Protein AF-A0A8C1VIX5-F1 (afdb_monomer_lite)

Sequence (78 aa):
QSMKFIPSSPVTKKPGETLNLSCKGSGFDFGQYGMHWIRHKTVYAKSVEGRIEITRDNSNSMVYLKLSGLTTEDTAVY

Secondary structure (DSSP, 8-state):
-EEEEESSSPPP--TTPPEEEEEEEESS-GGGS------SSS--TTTTTTTEEEEEETTTTEEEEEE-S--GGG----

Radius of gyration: 13.14 Å; chains: 1; bounding box: 31×24×32 Å

InterPro domains:
  IPR007110 Immunoglobulin-like domain [PS50835] (1-78)
  IPR013106 Immunoglobulin V-set domain [SM00406] (18-78)
  IPR013783 Immunoglobulin-like fold [G3DSA:2.60.40.10] (1-40)
  IPR013783 Immunoglobulin-like fold [G3DSA:2.60.40.10] (41-78)
  IPR036179 Immunoglobulin-like domain superfamily [SSF48726] (7-78)
  IPR050199 Immunoglobulin Heavy Variable [PTHR23266] (4-78)

pLDDT: mean 77.98, std 10.04, range [49.69, 88.81]

Organism: Cyprinus carpio (NCBI:txid7962)

Foldseek 3Di:
DDKDKPPNDDDDDDAQAKDKIKIF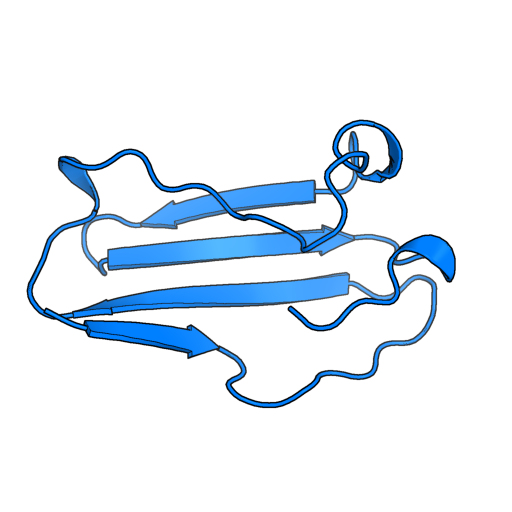DDPDFCVVDDDDDDFPPHPCCVVQPPQWDWDADRVRRMIMIMGGRDDPVNDGGD

Structure (mmCIF, N/CA/C/O backbone):
data_AF-A0A8C1VIX5-F1
#
_entry.id   AF-A0A8C1VIX5-F1
#
loop_
_atom_site.group_PDB
_atom_site.id
_atom_site.type_symbol
_atom_site.label_atom_id
_atom_site.label_alt_id
_atom_site.label_comp_id
_atom_site.label_asym_id
_atom_site.label_entity_id
_atom_site.label_seq_id
_atom_site.pdbx_PDB_ins_code
_atom_site.Cartn_x
_atom_site.Cartn_y
_atom_site.Cartn_z
_atom_site.occupancy
_atom_site.B_iso_or_equiv
_atom_site.auth_seq_id
_atom_site.auth_comp_id
_atom_site.auth_asym_id
_atom_site.auth_atom_id
_atom_site.pdbx_PDB_model_num
ATOM 1 N N . GLN A 1 1 ? 11.004 -7.440 -17.106 1.00 73.75 1 GLN A N 1
ATOM 2 C CA . GLN A 1 1 ? 10.228 -6.495 -16.280 1.00 73.75 1 GLN A CA 1
ATOM 3 C C . GLN A 1 1 ? 9.408 -7.303 -15.275 1.00 73.75 1 GLN A C 1
ATOM 5 O O . GLN A 1 1 ? 8.756 -8.244 -15.707 1.00 73.75 1 GLN A O 1
ATOM 10 N N . SER A 1 2 ? 9.479 -7.040 -13.966 1.00 80.56 2 SER A N 1
ATOM 11 C CA . SER A 1 2 ? 8.698 -7.773 -12.947 1.00 80.56 2 SER A CA 1
ATOM 12 C C . SER A 1 2 ? 8.232 -6.866 -11.807 1.00 80.56 2 SER A C 1
ATOM 14 O O . SER A 1 2 ? 8.899 -5.884 -11.493 1.00 80.56 2 SER A O 1
ATOM 16 N N . MET A 1 3 ? 7.091 -7.189 -11.191 1.00 82.25 3 MET A N 1
ATOM 17 C CA . MET A 1 3 ? 6.598 -6.529 -9.977 1.00 82.25 3 MET A CA 1
ATOM 18 C C . MET A 1 3 ? 6.573 -7.509 -8.809 1.00 82.25 3 MET A C 1
ATOM 20 O O . MET A 1 3 ? 6.207 -8.672 -8.976 1.00 82.25 3 MET A O 1
ATOM 24 N N . LYS A 1 4 ? 6.964 -7.036 -7.626 1.00 86.50 4 LYS A N 1
ATOM 25 C CA . LYS A 1 4 ? 6.932 -7.796 -6.374 1.00 86.50 4 LYS A CA 1
ATOM 26 C C . LYS A 1 4 ? 6.177 -7.009 -5.312 1.00 86.50 4 LYS A C 1
ATOM 28 O O . LYS A 1 4 ? 6.557 -5.880 -5.012 1.00 86.50 4 LYS A O 1
ATOM 33 N N . PHE A 1 5 ? 5.157 -7.626 -4.727 1.00 83.25 5 PHE A N 1
ATOM 34 C CA . PHE A 1 5 ? 4.436 -7.083 -3.580 1.00 83.25 5 PHE A CA 1
ATOM 35 C C . PHE A 1 5 ? 5.132 -7.476 -2.281 1.00 83.25 5 PHE A C 1
ATOM 37 O O . PHE A 1 5 ? 5.634 -8.593 -2.136 1.00 83.25 5 PHE A O 1
ATOM 44 N N . ILE A 1 6 ? 5.190 -6.530 -1.353 1.00 87.19 6 ILE A N 1
ATOM 45 C CA . ILE A 1 6 ? 5.790 -6.686 -0.039 1.00 87.19 6 ILE A CA 1
ATOM 46 C C . ILE A 1 6 ? 4.755 -6.227 0.991 1.00 87.19 6 ILE A C 1
ATOM 48 O O . ILE A 1 6 ? 4.326 -5.075 0.942 1.00 87.19 6 ILE A O 1
ATOM 52 N N . PRO A 1 7 ? 4.388 -7.089 1.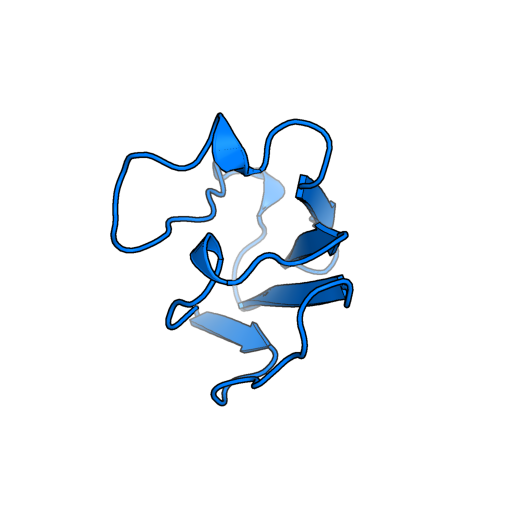945 1.00 80.38 7 PRO A N 1
ATOM 53 C CA . PRO A 1 7 ? 4.778 -8.495 2.031 1.00 80.38 7 PRO A CA 1
ATOM 54 C C . PRO A 1 7 ? 4.101 -9.339 0.940 1.00 80.38 7 PRO A C 1
ATOM 56 O O . PRO A 1 7 ? 3.003 -9.038 0.491 1.00 80.38 7 PRO A O 1
ATOM 59 N N . SER A 1 8 ? 4.760 -10.419 0.522 1.00 77.38 8 SER A N 1
ATOM 60 C CA . SER A 1 8 ? 4.235 -11.351 -0.488 1.00 77.38 8 SER A CA 1
ATOM 61 C C . SER A 1 8 ? 3.249 -12.378 0.085 1.00 77.38 8 SER A C 1
ATOM 63 O O . SER A 1 8 ? 2.847 -13.307 -0.610 1.00 77.38 8 SER A O 1
ATOM 65 N N . SER A 1 9 ? 2.916 -12.260 1.370 1.00 79.38 9 SER A N 1
ATOM 66 C CA . SER A 1 9 ? 2.044 -13.162 2.117 1.00 79.38 9 SER A CA 1
ATOM 67 C C . SER A 1 9 ? 0.909 -12.376 2.777 1.00 79.38 9 SER A C 1
ATOM 69 O O . SER A 1 9 ? 1.128 -11.220 3.150 1.00 79.38 9 SER A O 1
ATOM 71 N N . PRO A 1 10 ? -0.262 -12.997 3.007 1.00 78.38 10 PRO A N 1
ATOM 72 C CA . PRO A 1 10 ? -1.380 -12.343 3.677 1.00 78.38 10 PRO A CA 1
ATOM 73 C C . PRO A 1 10 ? -0.977 -11.784 5.045 1.00 78.38 10 PRO A C 1
ATOM 75 O O . PRO A 1 10 ? -0.382 -12.487 5.864 1.00 78.38 10 PRO A O 1
ATOM 78 N N . VAL A 1 11 ? -1.326 -10.525 5.308 1.00 82.06 11 VAL A N 1
ATOM 79 C CA . VAL A 1 11 ? -1.092 -9.877 6.604 1.00 82.06 11 VAL A CA 1
ATOM 80 C C . VAL A 1 11 ? -2.404 -9.809 7.364 1.00 82.06 11 VAL A C 1
ATOM 82 O O . VAL A 1 11 ? -3.373 -9.232 6.880 1.00 82.06 11 VAL A O 1
ATOM 85 N N . THR A 1 12 ? -2.425 -10.353 8.579 1.00 80.31 12 THR A N 1
ATOM 86 C CA . THR A 1 12 ? -3.541 -10.154 9.511 1.00 80.31 12 THR A CA 1
ATOM 87 C C . THR A 1 12 ? -3.177 -9.029 10.474 1.00 80.31 12 THR A C 1
ATOM 89 O O . THR A 1 12 ? -2.164 -9.111 11.169 1.00 80.31 12 THR A O 1
ATOM 92 N N . LYS A 1 13 ? -3.986 -7.968 10.497 1.00 82.44 13 LYS A N 1
ATOM 93 C CA . LYS A 1 13 ? -3.850 -6.819 11.403 1.00 82.44 13 LYS A CA 1
ATOM 94 C C . LYS A 1 13 ? -5.117 -6.656 12.236 1.00 82.44 13 LYS A C 1
ATOM 96 O O . LYS A 1 13 ? -6.203 -7.030 11.796 1.00 82.44 13 LYS A O 1
ATOM 101 N N . LYS A 1 14 ? -4.975 -6.113 13.442 1.00 81.38 14 LYS A N 1
ATOM 102 C CA . LYS A 1 14 ? -6.096 -5.765 14.321 1.00 81.38 14 LYS A CA 1
ATOM 103 C C . LYS A 1 14 ? -6.706 -4.418 13.905 1.00 81.38 14 LYS A C 1
ATOM 105 O O . LYS A 1 14 ? -6.000 -3.577 13.343 1.00 81.38 14 LYS A O 1
ATOM 110 N N . PRO A 1 15 ? -7.991 -4.173 14.215 1.00 82.44 15 PRO A N 1
ATOM 111 C CA . PRO A 1 15 ? -8.581 -2.850 14.055 1.00 82.44 15 PRO A CA 1
ATOM 112 C C . PRO A 1 15 ? -7.786 -1.779 14.819 1.00 82.44 15 PRO A C 1
ATOM 114 O O . PRO A 1 15 ? -7.319 -2.024 15.930 1.00 82.44 15 PRO A O 1
ATOM 117 N N . GLY A 1 16 ? -7.619 -0.603 14.218 1.00 83.00 16 GLY A N 1
ATOM 118 C CA . GLY A 1 16 ? -6.815 0.507 14.733 1.00 83.00 16 GLY A CA 1
ATOM 119 C C . GLY A 1 16 ? -5.335 0.464 14.336 1.00 83.00 16 GLY A C 1
ATOM 120 O O . GLY A 1 16 ? -4.660 1.488 14.424 1.00 83.00 16 GLY A O 1
ATOM 121 N N . GLU A 1 17 ? -4.818 -0.671 13.853 1.00 87.75 17 GLU A N 1
ATOM 122 C CA . GLU A 1 17 ? -3.425 -0.769 13.407 1.00 87.75 17 GLU A CA 1
ATOM 123 C C . GLU A 1 17 ? -3.196 -0.096 12.045 1.00 87.75 17 GLU A C 1
ATOM 125 O O . GLU A 1 17 ? -4.127 0.222 11.304 1.00 87.75 17 GLU A O 1
ATOM 130 N N . THR A 1 18 ? -1.920 0.123 11.715 1.00 86.75 18 THR A N 1
ATOM 131 C CA . THR A 1 18 ? -1.498 0.630 10.404 1.00 86.75 18 THR A CA 1
ATOM 132 C C . THR A 1 18 ? -1.034 -0.522 9.516 1.00 86.75 18 THR A C 1
ATOM 134 O O . THR A 1 18 ? -0.182 -1.327 9.911 1.00 86.75 18 THR A O 1
ATOM 137 N N . LEU A 1 19 ? -1.575 -0.584 8.302 1.00 86.69 19 LEU A N 1
ATOM 138 C CA . LEU A 1 19 ? -1.130 -1.483 7.244 1.00 86.69 19 LEU A CA 1
ATOM 139 C C . LEU A 1 19 ? -0.125 -0.754 6.352 1.00 86.69 19 LEU A C 1
ATOM 141 O O . LEU A 1 19 ? -0.382 0.368 5.927 1.00 86.69 19 LEU A O 1
ATOM 145 N N . ASN A 1 20 ? 0.998 -1.407 6.057 1.00 88.81 20 ASN A N 1
ATOM 146 C CA . ASN A 1 20 ? 1.982 -0.927 5.093 1.00 88.81 20 ASN A CA 1
ATOM 147 C C . ASN A 1 20 ? 2.165 -1.995 4.020 1.00 88.81 20 ASN A C 1
ATOM 149 O O . ASN A 1 20 ? 2.499 -3.137 4.340 1.00 88.81 20 ASN A O 1
ATOM 153 N N . LEU A 1 21 ? 1.945 -1.608 2.772 1.00 88.00 21 LEU A N 1
ATOM 154 C CA . LEU A 1 21 ? 2.169 -2.426 1.593 1.00 88.00 21 LEU A CA 1
ATOM 155 C C . LEU A 1 21 ? 3.142 -1.699 0.677 1.00 88.00 21 LEU A C 1
ATOM 157 O O . LEU A 1 21 ? 3.090 -0.478 0.545 1.00 88.00 21 LEU A O 1
ATOM 161 N N . SER A 1 22 ? 3.994 -2.457 0.006 1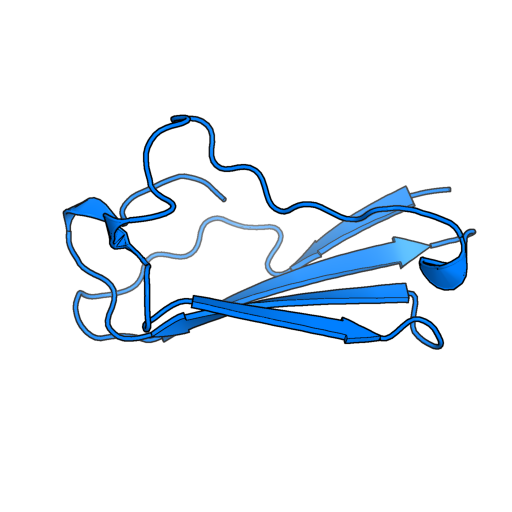.00 88.56 22 SER A N 1
ATOM 162 C CA . SER A 1 22 ? 4.926 -1.918 -0.974 1.00 88.56 22 SER A CA 1
ATOM 163 C C . SER A 1 22 ? 4.880 -2.740 -2.251 1.00 88.56 22 SER A C 1
ATOM 165 O O . SER A 1 22 ? 4.707 -3.955 -2.218 1.00 88.56 22 SER A O 1
ATOM 167 N N . CYS A 1 23 ? 5.073 -2.087 -3.387 1.00 87.75 23 CYS A N 1
ATOM 168 C CA . CYS A 1 23 ? 5.242 -2.730 -4.680 1.00 87.75 23 CYS A CA 1
ATOM 169 C C . CYS A 1 23 ? 6.576 -2.289 -5.276 1.00 87.75 23 CYS A C 1
ATOM 171 O O . CYS A 1 23 ? 6.811 -1.093 -5.455 1.00 87.75 23 CYS A O 1
ATOM 173 N N . LYS A 1 24 ? 7.447 -3.258 -5.571 1.00 88.38 24 LYS A N 1
ATOM 174 C CA . LYS A 1 24 ? 8.741 -3.041 -6.220 1.00 88.38 24 LYS A CA 1
ATOM 175 C C . LYS A 1 24 ? 8.684 -3.454 -7.682 1.00 88.38 24 LYS A C 1
ATOM 177 O O . LYS A 1 24 ? 8.455 -4.627 -7.977 1.00 88.38 24 LYS A O 1
ATOM 182 N N . GLY A 1 25 ? 8.962 -2.519 -8.579 1.00 85.69 25 GLY A N 1
ATOM 183 C CA . GLY A 1 25 ? 9.237 -2.775 -9.987 1.00 85.69 25 GLY A CA 1
ATOM 184 C C . GLY A 1 25 ? 10.703 -3.145 -10.205 1.00 85.69 25 GLY A C 1
ATOM 185 O O . GLY A 1 25 ? 11.601 -2.649 -9.528 1.00 85.69 25 GLY A O 1
ATOM 186 N N . SER A 1 26 ? 10.969 -4.047 -11.144 1.00 83.75 26 SER A N 1
ATOM 187 C CA . SER A 1 26 ? 12.318 -4.413 -11.571 1.00 83.75 26 SER A CA 1
ATOM 188 C C . SER A 1 26 ? 12.400 -4.474 -13.094 1.00 83.75 26 SER A C 1
ATOM 190 O O . SER A 1 26 ? 11.574 -5.113 -13.754 1.00 83.75 26 SER A O 1
ATOM 192 N N . GLY A 1 27 ? 13.404 -3.800 -13.660 1.00 77.75 27 GLY A N 1
ATOM 193 C CA . GLY A 1 27 ? 13.604 -3.688 -15.108 1.00 77.75 27 GLY A CA 1
ATOM 194 C C . GLY A 1 27 ? 12.753 -2.607 -15.781 1.00 77.75 27 GLY A C 1
ATOM 195 O O . GLY A 1 27 ? 12.489 -2.726 -16.973 1.00 77.75 27 GLY A O 1
ATOM 196 N N . PHE A 1 28 ? 12.283 -1.614 -15.019 1.00 73.81 28 PHE A N 1
ATOM 197 C CA . PHE A 1 28 ? 11.589 -0.418 -15.499 1.00 73.81 28 PHE A CA 1
ATOM 198 C C . PHE A 1 28 ? 11.569 0.664 -14.424 1.00 73.81 28 PHE A C 1
ATOM 200 O O . PHE A 1 28 ? 11.477 0.323 -13.250 1.00 73.81 28 PHE A O 1
ATOM 207 N N . ASP A 1 29 ? 11.617 1.929 -14.841 1.00 69.12 29 ASP A N 1
ATOM 208 C CA . ASP A 1 29 ? 11.386 3.080 -13.968 1.00 69.12 29 ASP A CA 1
ATOM 209 C C . ASP A 1 29 ? 9.886 3.390 -13.921 1.00 69.12 29 ASP A C 1
ATOM 211 O O . ASP A 1 29 ? 9.204 3.435 -14.950 1.00 69.12 29 ASP A O 1
ATOM 215 N N .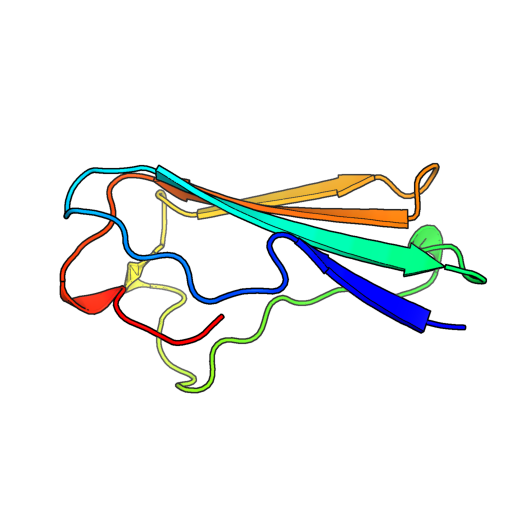 PHE A 1 30 ? 9.366 3.623 -12.720 1.00 72.50 30 PHE A N 1
ATOM 216 C CA . PHE A 1 30 ? 7.993 4.074 -12.551 1.00 72.50 30 PHE A CA 1
ATOM 217 C C . PHE A 1 30 ? 7.770 5.466 -13.136 1.00 72.50 30 PHE A C 1
ATOM 219 O O . PHE A 1 30 ? 6.633 5.760 -13.497 1.00 72.50 30 PHE A O 1
ATOM 226 N N . GLY A 1 31 ? 8.815 6.299 -13.273 1.00 70.50 31 G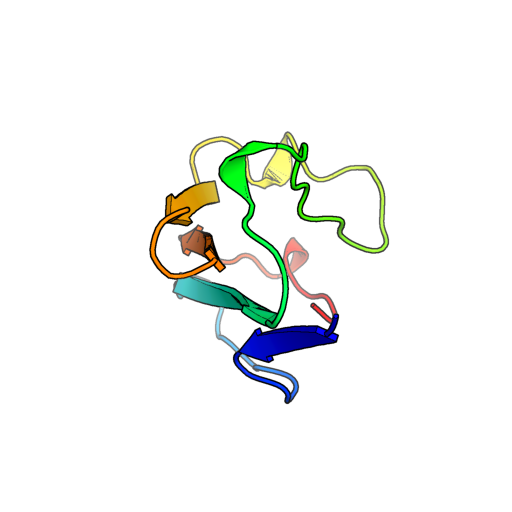LY A N 1
ATOM 227 C CA . GLY A 1 31 ? 8.803 7.677 -13.787 1.00 70.50 31 GLY A CA 1
ATOM 228 C C . GLY A 1 31 ? 7.840 7.936 -14.946 1.00 70.50 31 GLY A C 1
ATOM 229 O O . GLY A 1 31 ? 7.111 8.922 -14.923 1.00 70.50 31 GLY A O 1
ATOM 230 N N . GLN A 1 32 ? 7.783 7.009 -15.902 1.00 71.06 32 GLN A N 1
ATOM 231 C CA . GLN A 1 32 ? 7.026 7.144 -17.149 1.00 71.06 32 GLN A CA 1
ATOM 232 C C . GLN A 1 32 ? 5.608 6.531 -17.110 1.00 71.06 32 GLN A C 1
ATOM 234 O O . GLN A 1 32 ? 4.872 6.652 -18.085 1.00 71.06 32 GLN A O 1
ATOM 239 N N . TYR A 1 33 ? 5.200 5.884 -16.008 1.00 72.94 33 TYR A N 1
ATOM 240 C CA . TYR A 1 33 ? 3.932 5.146 -15.904 1.00 72.94 33 TYR A CA 1
ATOM 241 C C . TYR A 1 33 ? 3.034 5.650 -14.761 1.00 72.94 33 TYR A C 1
ATOM 243 O O . TYR A 1 33 ? 3.504 5.990 -13.672 1.00 72.94 33 TYR A O 1
ATOM 251 N N . GLY A 1 34 ? 1.715 5.670 -14.992 1.00 68.44 34 GLY A N 1
ATOM 252 C CA . GLY A 1 34 ? 0.703 5.893 -13.954 1.00 68.44 34 GLY A CA 1
ATOM 253 C C . GLY A 1 34 ? 0.525 4.633 -13.107 1.00 68.44 34 GLY A C 1
ATOM 254 O O . GLY A 1 34 ? 0.067 3.610 -13.610 1.00 68.44 34 GLY A O 1
ATOM 255 N N . MET A 1 35 ? 0.910 4.691 -11.830 1.00 71.44 35 MET A N 1
ATOM 256 C CA . MET A 1 35 ? 0.804 3.558 -10.906 1.00 71.44 35 MET A CA 1
ATOM 257 C C . MET A 1 35 ? -0.425 3.729 -10.017 1.00 71.44 35 MET A C 1
ATOM 259 O O . MET A 1 35 ? -0.572 4.756 -9.357 1.00 71.44 35 MET A O 1
ATOM 263 N N . HIS A 1 36 ? -1.280 2.708 -9.968 1.00 70.25 36 HIS A N 1
ATOM 264 C CA . HIS A 1 36 ? -2.507 2.713 -9.176 1.00 70.25 36 HIS A CA 1
ATOM 265 C C . HIS A 1 36 ? -2.567 1.478 -8.277 1.00 70.25 36 HIS A C 1
ATOM 267 O O . HIS A 1 36 ? -2.295 0.365 -8.724 1.00 70.25 36 HIS A O 1
ATOM 273 N N . TRP A 1 37 ? -2.960 1.672 -7.018 1.00 71.19 37 TRP A N 1
ATOM 274 C CA . TRP A 1 37 ? -3.341 0.575 -6.131 1.00 71.19 37 TRP A CA 1
ATOM 275 C C . TRP A 1 37 ? -4.818 0.249 -6.347 1.00 71.19 37 TRP A C 1
ATOM 277 O O . TRP A 1 37 ? -5.669 1.132 -6.246 1.00 71.19 37 TRP A O 1
ATOM 287 N N . ILE A 1 38 ? -5.124 -1.014 -6.648 1.00 67.12 38 ILE A N 1
ATOM 288 C CA . ILE A 1 38 ? -6.489 -1.486 -6.901 1.00 67.12 38 ILE A CA 1
ATOM 289 C C . ILE A 1 38 ? -6.845 -2.522 -5.835 1.00 67.12 38 ILE A C 1
ATOM 291 O O . ILE A 1 38 ? -6.117 -3.489 -5.639 1.00 67.12 38 ILE A O 1
ATOM 295 N N . ARG A 1 39 ? -7.988 -2.338 -5.169 1.00 67.19 39 ARG A N 1
ATOM 296 C CA . ARG A 1 39 ? -8.602 -3.341 -4.284 1.00 67.19 39 ARG A CA 1
ATOM 297 C C . ARG A 1 39 ? -9.748 -4.015 -5.039 1.00 67.19 39 ARG A C 1
ATOM 299 O O . ARG A 1 39 ? -10.513 -3.332 -5.714 1.00 67.19 39 ARG A O 1
ATOM 306 N N . HIS A 1 40 ? -9.912 -5.334 -4.897 1.00 56.72 40 HIS A N 1
ATOM 307 C CA . HIS A 1 40 ? -10.885 -6.162 -5.643 1.00 56.72 40 HIS A CA 1
ATOM 308 C C . HIS A 1 40 ? -12.381 -5.919 -5.288 1.00 56.72 40 HIS A C 1
ATOM 310 O O . HIS A 1 40 ? -13.237 -6.776 -5.474 1.00 56.72 40 HIS A O 1
ATOM 316 N N . LYS A 1 41 ? -12.722 -4.731 -4.782 1.00 57.00 41 LYS A N 1
ATOM 317 C CA . LYS A 1 41 ? -14.081 -4.201 -4.618 1.00 57.00 41 LYS A CA 1
ATOM 318 C C . LYS A 1 41 ? -13.964 -2.692 -4.831 1.00 57.00 41 LYS A C 1
ATOM 320 O O . LYS A 1 41 ? -13.238 -2.012 -4.119 1.00 57.00 41 LYS A O 1
ATOM 325 N N . THR A 1 42 ? -14.621 -2.180 -5.856 1.00 49.69 42 THR A N 1
ATOM 326 C CA . THR A 1 42 ? -14.337 -0.884 -6.495 1.00 49.69 42 THR A CA 1
ATOM 327 C C . THR A 1 42 ? -14.847 0.354 -5.739 1.00 49.69 42 THR A C 1
ATOM 329 O O . THR A 1 42 ? -14.729 1.464 -6.248 1.00 49.69 42 THR A O 1
ATOM 332 N N . VAL A 1 43 ? -15.373 0.209 -4.514 1.00 52.53 43 VAL A N 1
ATOM 333 C CA . VAL A 1 43 ? -16.017 1.298 -3.753 1.00 52.53 43 VAL A CA 1
ATOM 334 C C . VAL A 1 43 ? -15.378 1.444 -2.367 1.00 52.53 43 VAL A C 1
ATOM 336 O O . VAL A 1 43 ? -15.970 1.068 -1.364 1.00 52.53 43 VAL A O 1
ATOM 339 N N . TYR A 1 44 ? -14.147 1.964 -2.299 1.00 55.09 44 TYR A N 1
ATOM 340 C CA . TYR A 1 44 ? -13.468 2.219 -1.013 1.00 55.09 44 TYR A CA 1
ATOM 341 C C . TYR A 1 44 ? -12.764 3.571 -0.902 1.00 55.09 44 TYR A C 1
ATOM 343 O O . TYR A 1 44 ? -12.390 3.941 0.202 1.00 55.09 44 TYR A O 1
ATOM 351 N N . ALA A 1 45 ? -12.607 4.345 -1.983 1.00 63.12 45 ALA A N 1
ATOM 352 C CA . ALA A 1 45 ? -11.874 5.615 -1.911 1.00 63.12 45 ALA A CA 1
ATOM 353 C C . ALA A 1 45 ? -12.415 6.557 -0.814 1.00 63.12 45 ALA A C 1
ATOM 355 O O . ALA A 1 45 ? -11.620 7.165 -0.109 1.00 63.12 45 ALA A O 1
ATOM 356 N N . LYS A 1 46 ? -13.742 6.580 -0.597 1.00 67.06 46 LYS A N 1
ATOM 357 C CA . LYS A 1 46 ? -14.376 7.319 0.510 1.00 67.06 46 LYS A CA 1
ATOM 358 C C . LYS A 1 46 ? -14.142 6.710 1.895 1.00 67.06 46 LYS A C 1
ATOM 360 O O . LYS A 1 46 ? -14.002 7.446 2.860 1.00 67.06 46 LYS A O 1
ATOM 365 N N . SER A 1 47 ? -14.136 5.383 2.036 1.00 73.62 47 SER A N 1
ATOM 366 C CA . SER A 1 47 ? -14.028 4.757 3.364 1.00 73.62 47 SER A CA 1
ATOM 367 C C . SER A 1 47 ? -12.622 4.889 3.951 1.00 73.62 47 SER A C 1
ATOM 369 O O . SER A 1 47 ? -12.465 4.901 5.170 1.00 73.62 47 SER A O 1
ATOM 371 N N . VAL A 1 48 ? -11.596 4.983 3.099 1.00 79.12 48 VAL A N 1
ATOM 372 C CA . VAL A 1 48 ? -10.191 5.174 3.501 1.00 79.12 48 VAL A CA 1
ATOM 373 C C . VAL A 1 48 ? -9.718 6.624 3.357 1.00 79.12 48 VAL A C 1
ATOM 375 O O . VAL A 1 48 ? -8.542 6.918 3.580 1.00 79.12 48 VAL A O 1
ATOM 378 N N . GLU A 1 49 ? -10.622 7.532 2.990 1.00 77.88 49 GLU A N 1
ATOM 379 C CA . GLU A 1 49 ? -10.339 8.954 2.818 1.00 77.88 49 GLU A CA 1
ATOM 380 C C . GLU A 1 49 ? -9.777 9.547 4.120 1.00 77.88 49 GLU A C 1
ATOM 382 O O . GLU A 1 49 ? -10.269 9.272 5.214 1.00 77.88 49 GLU A O 1
ATOM 387 N N . GLY A 1 50 ? -8.672 10.290 4.019 1.00 83.12 50 GLY A N 1
ATOM 388 C CA . GLY A 1 50 ? -7.951 10.843 5.174 1.00 83.12 50 GLY A CA 1
ATOM 389 C C . GLY A 1 50 ? -7.130 9.835 5.995 1.00 83.12 50 GLY A C 1
ATOM 390 O O . GLY A 1 50 ? -6.374 10.248 6.871 1.00 83.12 50 GLY A O 1
ATOM 391 N N . ARG A 1 51 ? -7.230 8.529 5.712 1.00 86.75 51 ARG A N 1
ATOM 392 C CA . ARG A 1 51 ? -6.462 7.459 6.382 1.00 86.75 51 ARG A CA 1
ATOM 393 C C . ARG A 1 51 ? -5.416 6.802 5.482 1.00 86.75 51 ARG A C 1
ATOM 395 O O . ARG A 1 51 ? -4.485 6.175 5.996 1.00 86.75 51 ARG A O 1
ATOM 402 N N . ILE A 1 52 ? -5.594 6.910 4.164 1.00 85.69 52 ILE A N 1
ATOM 403 C CA . ILE A 1 52 ? -4.695 6.362 3.150 1.00 85.69 52 ILE A CA 1
ATOM 404 C C . ILE A 1 52 ? -3.624 7.375 2.738 1.00 85.69 52 ILE A C 1
ATOM 406 O O . ILE A 1 52 ? -3.904 8.539 2.464 1.00 85.69 52 ILE A O 1
ATOM 410 N N . GLU A 1 53 ? -2.392 6.899 2.649 1.00 87.88 53 GLU A N 1
ATOM 411 C CA . GLU A 1 53 ? -1.223 7.636 2.194 1.00 87.88 53 GLU A CA 1
ATOM 412 C C . GLU A 1 53 ? -0.517 6.774 1.140 1.00 87.88 53 GLU A C 1
ATOM 414 O O . GLU A 1 53 ? -0.104 5.648 1.420 1.00 87.88 53 GLU A O 1
ATOM 419 N N . ILE A 1 54 ? -0.416 7.277 -0.091 1.00 85.50 54 ILE A N 1
ATOM 420 C CA . ILE A 1 54 ? 0.278 6.591 -1.185 1.00 85.50 54 ILE A CA 1
ATOM 421 C C . ILE A 1 54 ? 1.497 7.424 -1.551 1.00 85.50 54 ILE A C 1
ATOM 423 O O . ILE A 1 54 ? 1.365 8.580 -1.950 1.00 85.50 54 ILE A O 1
ATOM 427 N N . THR A 1 55 ? 2.679 6.828 -1.438 1.00 86.94 55 THR A N 1
ATOM 428 C CA . THR A 1 55 ? 3.941 7.469 -1.812 1.00 86.94 55 THR A CA 1
ATOM 429 C C . THR A 1 55 ? 4.657 6.647 -2.868 1.00 86.94 55 THR A C 1
ATOM 431 O O . THR A 1 55 ? 4.421 5.449 -3.038 1.00 86.94 55 THR A O 1
ATOM 434 N N . ARG A 1 56 ? 5.517 7.305 -3.637 1.00 85.88 56 ARG A N 1
ATOM 435 C CA . ARG A 1 56 ? 6.210 6.687 -4.760 1.00 85.88 56 ARG A CA 1
ATOM 436 C C . ARG A 1 56 ? 7.645 7.181 -4.832 1.00 85.88 56 ARG A C 1
ATOM 438 O O . ARG A 1 56 ? 7.905 8.367 -4.674 1.00 85.88 56 ARG A O 1
ATOM 445 N N . ASP A 1 57 ? 8.544 6.253 -5.119 1.00 86.50 57 ASP A N 1
ATOM 446 C CA . ASP A 1 57 ? 9.970 6.466 -5.320 1.00 86.50 57 ASP A CA 1
ATOM 447 C C . ASP A 1 57 ? 10.363 5.894 -6.690 1.00 86.50 57 ASP A C 1
ATOM 449 O O . ASP A 1 57 ? 10.355 4.681 -6.911 1.00 86.50 57 ASP A O 1
ATOM 453 N N . ASN A 1 58 ? 10.676 6.789 -7.627 1.00 83.62 58 ASN A N 1
ATOM 454 C CA . ASN A 1 58 ? 11.050 6.427 -8.996 1.00 83.62 58 ASN A CA 1
ATOM 455 C C . ASN A 1 58 ? 12.442 5.799 -9.053 1.00 83.62 58 ASN A C 1
ATOM 457 O O . ASN A 1 58 ? 12.621 4.749 -9.666 1.00 83.62 58 ASN A O 1
ATOM 461 N N . SER A 1 59 ? 13.400 6.392 -8.336 1.00 84.12 59 SER A N 1
ATOM 462 C CA . SER A 1 59 ? 14.800 5.963 -8.311 1.00 84.12 59 SER A CA 1
ATOM 463 C C . SER A 1 59 ? 14.944 4.504 -7.890 1.00 84.12 59 SER A C 1
ATOM 465 O O . SER A 1 59 ? 15.778 3.782 -8.430 1.00 84.12 59 SER A O 1
ATOM 467 N N . ASN A 1 60 ? 14.097 4.050 -6.963 1.00 84.62 60 ASN A N 1
ATOM 468 C CA . ASN A 1 60 ? 14.068 2.657 -6.519 1.00 84.62 60 ASN A CA 1
ATOM 469 C C . ASN A 1 60 ? 12.954 1.821 -7.157 1.00 84.62 60 ASN A C 1
ATOM 471 O O . ASN A 1 60 ? 12.858 0.625 -6.865 1.00 84.62 60 ASN A O 1
ATOM 475 N N . SER A 1 61 ? 12.121 2.429 -8.008 1.00 86.44 61 SER A N 1
ATOM 476 C CA . SER A 1 61 ? 10.925 1.807 -8.582 1.00 86.44 61 SER A CA 1
ATOM 477 C C . SER A 1 61 ? 10.080 1.149 -7.491 1.00 86.44 61 SER A C 1
ATOM 479 O O . SER A 1 61 ? 9.773 -0.043 -7.533 1.00 86.44 61 SER A O 1
ATOM 481 N N . MET A 1 62 ? 9.735 1.944 -6.477 1.00 87.69 62 MET A N 1
ATOM 482 C CA . MET A 1 62 ? 8.932 1.542 -5.326 1.00 87.69 62 MET A CA 1
ATOM 483 C C . MET A 1 62 ? 7.660 2.386 -5.231 1.00 87.69 62 MET A C 1
ATOM 485 O O . MET A 1 62 ? 7.692 3.606 -5.374 1.00 87.69 62 MET A O 1
ATOM 489 N N . VAL A 1 63 ? 6.531 1.743 -4.950 1.00 87.81 63 VAL A N 1
ATOM 490 C CA . VAL A 1 63 ? 5.303 2.414 -4.507 1.00 87.81 63 VAL A CA 1
ATOM 491 C C . VAL A 1 63 ? 4.963 1.886 -3.128 1.00 87.81 63 VAL A C 1
ATOM 493 O O . VAL A 1 63 ? 5.016 0.678 -2.909 1.00 87.81 63 VAL A O 1
ATOM 496 N N . TYR A 1 64 ? 4.594 2.774 -2.220 1.00 87.88 64 TYR A N 1
ATOM 497 C CA . TYR A 1 64 ? 4.178 2.445 -0.868 1.00 87.88 64 TYR A CA 1
ATOM 498 C C . TYR A 1 64 ? 2.723 2.855 -0.680 1.00 87.88 64 TYR A C 1
ATOM 500 O O . TYR A 1 64 ? 2.289 3.904 -1.156 1.00 87.88 64 TYR A O 1
ATOM 508 N N . LEU A 1 65 ? 1.976 2.018 0.021 1.00 88.00 65 LEU A N 1
ATOM 509 C CA . LEU A 1 65 ? 0.634 2.293 0.494 1.00 88.00 65 LEU A CA 1
ATOM 510 C C . LEU A 1 65 ? 0.640 2.104 1.999 1.00 88.00 65 LEU A C 1
ATOM 512 O O . LEU A 1 65 ? 0.932 1.022 2.509 1.00 88.00 65 LEU A O 1
ATOM 516 N N . LYS A 1 66 ? 0.283 3.167 2.701 1.00 88.25 66 LYS A N 1
ATOM 517 C CA . LYS A 1 66 ? 0.076 3.164 4.136 1.00 88.25 66 LYS A CA 1
ATOM 518 C C . LYS A 1 66 ? -1.386 3.467 4.411 1.00 88.25 66 LYS A C 1
ATOM 520 O O . LYS A 1 66 ? -1.936 4.440 3.906 1.00 88.25 66 LYS A O 1
ATOM 525 N N . LEU A 1 67 ? -2.020 2.616 5.202 1.00 87.81 67 LEU A N 1
ATOM 526 C CA . LEU A 1 67 ? -3.407 2.771 5.615 1.00 87.81 67 LEU A CA 1
ATOM 527 C C . LEU A 1 67 ? -3.463 2.757 7.135 1.00 87.81 67 LEU A C 1
ATOM 529 O O . LEU A 1 67 ? -3.136 1.750 7.764 1.00 87.81 67 LEU A O 1
ATOM 533 N N . SER A 1 68 ? -3.848 3.887 7.715 1.00 88.56 68 SER A N 1
ATOM 534 C CA . SER A 1 68 ? -3.878 4.080 9.165 1.00 88.56 68 SER A CA 1
ATOM 535 C C . SER A 1 68 ? -5.264 3.784 9.737 1.00 88.56 68 SER A C 1
ATOM 537 O O . SER A 1 68 ? -6.278 4.011 9.082 1.00 88.56 68 SER A O 1
ATOM 539 N N . GLY A 1 69 ? -5.320 3.310 10.982 1.00 85.44 69 GLY A N 1
ATOM 540 C CA . GLY A 1 69 ? -6.580 3.128 11.702 1.00 85.44 69 GLY A CA 1
ATOM 541 C C . GLY A 1 69 ? -7.511 2.117 11.040 1.00 85.44 69 GLY A C 1
ATOM 542 O O . GLY A 1 69 ? -8.674 2.439 10.824 1.00 85.44 69 GLY A O 1
ATOM 543 N N . LEU A 1 70 ? -6.994 0.937 10.679 1.00 83.56 70 LEU A N 1
ATOM 544 C CA . LEU A 1 70 ? -7.750 -0.132 10.015 1.00 83.56 70 LEU A CA 1
ATOM 545 C C . LEU A 1 70 ? -9.093 -0.412 10.705 1.00 83.56 70 LEU A C 1
ATOM 547 O O . LEU A 1 70 ? -9.152 -0.545 11.925 1.00 83.56 70 LEU A O 1
ATOM 551 N N . THR A 1 71 ? -10.164 -0.560 9.935 1.00 79.00 71 THR A N 1
ATOM 552 C CA . THR A 1 71 ? -11.471 -0.997 10.445 1.00 79.00 71 THR A CA 1
ATOM 553 C C . THR A 1 71 ? -11.755 -2.437 10.023 1.00 79.00 71 THR A C 1
ATOM 555 O O . THR A 1 71 ? -11.072 -3.010 9.174 1.00 79.00 71 THR A O 1
ATOM 558 N N . THR A 1 72 ? -12.787 -3.057 10.597 1.00 72.38 72 THR A N 1
ATOM 559 C CA . THR A 1 72 ? -13.245 -4.393 10.174 1.00 72.38 72 THR A CA 1
ATOM 560 C C . THR A 1 72 ? -13.685 -4.426 8.702 1.00 72.38 72 THR A C 1
ATOM 562 O O . THR A 1 72 ? -13.580 -5.463 8.048 1.00 72.38 72 THR A O 1
ATOM 565 N N . GLU A 1 73 ? -14.100 -3.284 8.150 1.00 72.06 73 GLU A N 1
ATOM 566 C CA . GLU A 1 73 ? -14.471 -3.081 6.742 1.00 72.06 73 GLU A CA 1
ATOM 567 C C . GLU A 1 73 ? -13.255 -3.050 5.789 1.00 72.06 73 GLU A C 1
ATOM 569 O O . GLU A 1 73 ? -13.381 -3.301 4.583 1.00 72.06 73 GLU A O 1
ATOM 574 N N . ASP A 1 74 ? -12.052 -2.803 6.322 1.00 69.62 74 ASP A N 1
ATOM 575 C CA . ASP A 1 74 ? -10.788 -2.795 5.574 1.00 69.62 74 ASP A CA 1
ATOM 576 C C . ASP A 1 74 ? -10.220 -4.212 5.345 1.00 69.62 74 ASP A C 1
ATOM 578 O O . ASP A 1 74 ? -9.202 -4.375 4.665 1.00 69.62 74 ASP A O 1
ATOM 582 N N . THR A 1 75 ? -10.911 -5.252 5.832 1.00 69.25 75 THR A N 1
ATOM 583 C CA . THR A 1 75 ? -10.561 -6.661 5.600 1.00 69.25 75 THR A CA 1
ATOM 584 C C . THR A 1 75 ? -10.591 -6.983 4.099 1.00 69.25 75 THR A C 1
ATOM 586 O O . THR A 1 75 ? -11.641 -6.935 3.453 1.00 69.25 75 THR A O 1
ATOM 589 N N . ALA A 1 76 ? -9.432 -7.285 3.512 1.00 63.91 76 ALA A N 1
ATOM 590 C CA . ALA A 1 76 ? -9.290 -7.768 2.138 1.00 63.91 76 ALA A CA 1
ATOM 591 C C . ALA A 1 76 ? -7.947 -8.483 1.935 1.00 63.91 76 ALA A C 1
ATOM 593 O O . ALA A 1 76 ? -7.026 -8.333 2.735 1.00 63.91 76 ALA A O 1
ATOM 594 N N . VAL A 1 77 ? -7.853 -9.255 0.851 1.00 59.38 77 VAL A N 1
ATOM 595 C CA . VAL A 1 77 ? -6.576 -9.750 0.320 1.00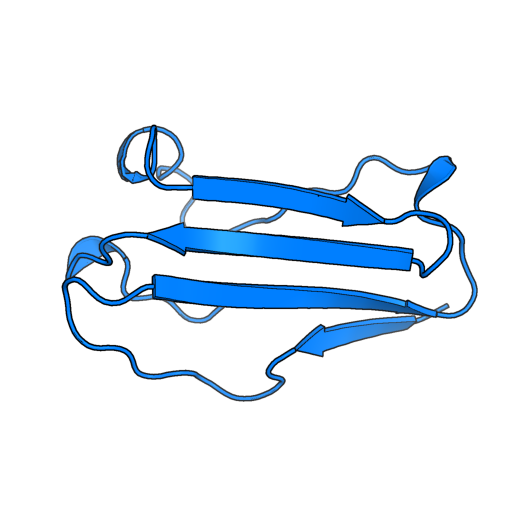 59.38 77 VAL A CA 1
ATOM 596 C C . VAL A 1 77 ? -5.988 -8.634 -0.545 1.00 59.38 77 VAL A C 1
ATOM 598 O O . VAL A 1 77 ? -6.685 -8.139 -1.436 1.00 59.38 77 VAL A O 1
ATOM 601 N N . TYR A 1 78 ? -4.759 -8.219 -0.235 1.00 57.16 78 TYR A N 1
ATOM 602 C CA . TYR A 1 78 ? -4.028 -7.134 -0.896 1.00 57.16 78 TYR A CA 1
ATOM 603 C C . TYR A 1 78 ? -2.785 -7.659 -1.610 1.00 57.16 78 TYR A C 1
ATOM 605 O O . TYR A 1 78 ? -2.199 -8.640 -1.095 1.00 57.16 78 TYR A O 1
#